Protein AF-A0A9P7DIS6-F1 (afdb_monomer_lite)

Secondary structure (DSSP, 8-state):
-PPPPTHHHHHHHHHHHHHHHHHHHTT--HHHHHHHHHHHHHHHHHH-TTS-HHHHHHHHHHHHHHH----TTS-----THHHHHHHHHHHHHHHHHHHHHHHHHHHH-TTSHHHHHHHHHHHHHHHHHHHHHHHHHHHHHHHHHHHHHHHHTT-STTTTT---

Radius of gyration: 21.31 Å; chains: 1; bounding box: 49×61×58 Å

Organism: NCBI:txid116603

Structure (mmCIF, N/CA/C/O backbone):
data_AF-A0A9P7DIS6-F1
#
_entry.id   AF-A0A9P7DIS6-F1
#
loop_
_atom_site.group_PDB
_atom_site.id
_atom_site.type_symbol
_atom_site.label_atom_id
_atom_site.label_alt_id
_atom_site.label_comp_id
_atom_site.label_asym_id
_atom_site.label_entity_id
_atom_site.label_seq_id
_atom_site.pdbx_PDB_ins_code
_atom_site.Cartn_x
_atom_site.Cartn_y
_atom_site.Cartn_z
_atom_site.occupancy
_atom_site.B_iso_or_equiv
_atom_site.auth_seq_id
_atom_site.auth_comp_id
_atom_site.auth_asym_id
_atom_site.auth_atom_id
_atom_site.pdbx_PDB_model_num
ATOM 1 N N . MET A 1 1 ? -27.395 48.811 5.289 1.00 43.19 1 MET A N 1
ATOM 2 C CA . MET A 1 1 ? -27.695 47.362 5.267 1.00 43.19 1 MET A CA 1
ATOM 3 C C . MET A 1 1 ? -26.415 46.607 5.609 1.00 43.19 1 MET A C 1
ATOM 5 O O . MET A 1 1 ? -25.547 46.484 4.755 1.00 43.19 1 MET A O 1
ATOM 9 N N . SER A 1 2 ? -26.237 46.214 6.872 1.00 47.00 2 SER A N 1
ATOM 10 C CA . SER A 1 2 ? -25.001 45.572 7.348 1.00 47.00 2 SER A CA 1
ATOM 11 C C . SER A 1 2 ? -24.981 44.091 6.965 1.00 47.00 2 SER A C 1
ATOM 13 O O . SER A 1 2 ? -25.911 43.359 7.297 1.00 47.00 2 SER A O 1
ATOM 15 N N . ARG A 1 3 ? -23.938 43.656 6.243 1.00 56.44 3 ARG A N 1
ATOM 16 C CA . ARG A 1 3 ? -23.718 42.243 5.891 1.00 56.44 3 ARG A CA 1
ATOM 17 C C . ARG A 1 3 ? -23.537 41.402 7.170 1.00 56.44 3 ARG A C 1
ATOM 19 O O . ARG A 1 3 ? -22.848 41.865 8.080 1.00 56.44 3 ARG A O 1
ATOM 26 N N . PRO A 1 4 ? -24.108 40.185 7.254 1.00 54.91 4 PRO A N 1
ATOM 27 C CA . PRO A 1 4 ? -23.905 39.319 8.409 1.00 54.91 4 PRO A CA 1
ATOM 28 C C . PRO A 1 4 ? -22.434 38.873 8.503 1.00 54.91 4 PRO A C 1
ATOM 30 O O . PRO A 1 4 ? -21.804 38.642 7.467 1.00 54.91 4 PRO A O 1
ATOM 33 N N . PRO A 1 5 ? -21.880 38.722 9.719 1.00 51.19 5 PRO A N 1
ATOM 34 C CA . PRO A 1 5 ? -20.496 38.314 9.916 1.00 51.19 5 PRO A CA 1
ATOM 35 C C . PRO A 1 5 ? -20.307 36.851 9.493 1.00 51.19 5 PRO A C 1
ATOM 37 O O . PRO A 1 5 ? -20.857 35.932 10.101 1.00 51.19 5 PRO A O 1
ATOM 40 N N . THR A 1 6 ? -19.487 36.646 8.464 1.00 56.53 6 THR A N 1
ATOM 41 C CA . THR A 1 6 ? -19.102 35.353 7.866 1.00 56.53 6 THR A CA 1
ATOM 42 C C . THR A 1 6 ? -18.478 34.359 8.856 1.00 56.53 6 THR A C 1
ATOM 44 O O . THR A 1 6 ? -18.470 33.158 8.596 1.00 56.53 6 THR A O 1
ATOM 47 N N . HIS A 1 7 ? -18.003 34.825 10.015 1.00 53.97 7 HIS A N 1
ATOM 48 C CA . HIS A 1 7 ? -17.359 33.986 11.031 1.00 53.97 7 HIS A CA 1
ATOM 49 C C . HIS A 1 7 ? -18.328 33.001 11.711 1.00 53.97 7 HIS A C 1
ATOM 51 O O . HIS A 1 7 ? -18.011 31.822 11.860 1.00 53.97 7 HIS A O 1
ATOM 57 N N . LYS A 1 8 ? -19.560 33.440 12.024 1.00 55.47 8 LYS A N 1
ATOM 58 C CA . LYS A 1 8 ? -20.586 32.583 12.658 1.00 55.47 8 LYS A CA 1
ATOM 59 C C . LYS A 1 8 ? -21.023 31.425 11.756 1.00 55.47 8 LYS A C 1
ATOM 61 O O . LYS A 1 8 ? -21.465 30.386 12.235 1.00 55.47 8 LYS A O 1
ATOM 66 N N . THR A 1 9 ? -20.897 31.596 10.442 1.00 60.53 9 THR A N 1
ATOM 67 C CA . THR A 1 9 ? -21.309 30.600 9.448 1.00 60.53 9 THR A CA 1
ATOM 68 C C . THR A 1 9 ? -20.306 29.452 9.328 1.00 60.53 9 THR A C 1
ATOM 70 O O . THR A 1 9 ? -20.708 28.329 9.037 1.00 60.53 9 THR A O 1
ATOM 73 N N . ASN A 1 10 ? -19.016 29.703 9.571 1.00 64.94 10 ASN A N 1
ATOM 74 C CA . ASN A 1 10 ? -17.979 28.670 9.513 1.00 64.94 10 ASN A CA 1
ATOM 75 C C . ASN A 1 10 ? -17.973 27.794 10.769 1.00 64.94 10 ASN A C 1
ATOM 77 O O . ASN A 1 10 ? -17.880 26.575 10.652 1.00 64.94 10 ASN A O 1
ATOM 81 N N . GLU A 1 11 ? -18.170 28.385 11.949 1.00 70.38 11 GLU A N 1
ATOM 82 C CA . GLU A 1 11 ? -18.325 27.637 13.204 1.00 70.38 11 GLU A CA 1
ATOM 83 C C . GLU A 1 11 ? -19.576 26.755 13.182 1.00 70.38 11 GLU A C 1
ATOM 85 O O . GLU A 1 11 ? -19.492 25.570 13.490 1.00 70.38 11 GLU A O 1
ATOM 90 N N . ALA A 1 12 ? -20.714 27.279 12.709 1.00 73.19 12 ALA A N 1
ATOM 91 C CA . ALA A 1 12 ? -21.943 26.498 12.566 1.00 73.19 12 ALA A CA 1
ATOM 92 C C . ALA A 1 12 ? -21.795 25.331 11.571 1.00 73.19 12 ALA A C 1
ATOM 94 O O . ALA A 1 12 ? -22.325 24.246 11.806 1.00 73.19 12 ALA A O 1
ATOM 95 N N . LYS A 1 13 ? -21.040 25.518 10.480 1.00 71.31 13 LYS A N 1
ATOM 96 C CA . LYS A 1 13 ? -20.709 24.433 9.542 1.00 71.31 13 LYS A CA 1
ATOM 97 C C . LYS A 1 13 ? -19.808 23.384 10.187 1.00 71.31 13 LYS A C 1
ATOM 99 O O . LYS A 1 13 ? -20.069 22.196 10.024 1.00 71.31 13 LYS A O 1
ATOM 104 N N . LEU A 1 14 ? -18.790 23.801 10.940 1.00 71.00 14 LEU A N 1
ATOM 105 C CA . LEU A 1 14 ? -17.914 22.881 11.668 1.00 71.00 14 LEU A CA 1
ATOM 106 C C . LEU A 1 14 ? -18.691 22.082 12.721 1.00 71.00 14 LEU A C 1
ATOM 108 O O . LEU A 1 14 ? -18.504 20.873 12.836 1.00 71.00 14 LEU A O 1
ATOM 112 N N . GLN A 1 15 ? -19.592 22.742 13.449 1.00 70.81 15 GLN A N 1
ATOM 113 C CA . GLN A 1 15 ? -20.471 22.122 14.437 1.00 70.81 15 GLN A CA 1
ATOM 114 C C . GLN A 1 15 ? -21.404 21.100 13.775 1.00 70.81 15 GLN A C 1
ATOM 116 O O . GLN A 1 15 ? -21.483 19.963 14.225 1.00 70.81 15 GLN A O 1
ATOM 121 N N . ALA A 1 16 ? -22.036 21.458 12.653 1.00 71.62 16 ALA A N 1
ATOM 122 C CA . ALA A 1 16 ? -22.924 20.566 11.911 1.00 71.62 16 ALA A CA 1
ATOM 123 C C . ALA A 1 16 ? -22.187 19.360 11.306 1.00 71.62 16 ALA A C 1
ATOM 125 O O . ALA A 1 16 ? -22.732 18.259 11.283 1.00 71.62 16 ALA A O 1
ATOM 126 N N . VAL A 1 17 ? -20.942 19.533 10.846 1.00 68.75 17 VAL A N 1
ATOM 127 C CA . VAL A 1 17 ? -20.088 18.419 10.397 1.00 68.75 17 VAL A CA 1
ATOM 128 C C . VAL A 1 17 ? -19.724 17.514 11.573 1.00 68.75 17 VAL A C 1
ATOM 130 O O . VAL A 1 17 ? -19.838 16.297 11.450 1.00 68.75 17 VAL A O 1
ATOM 133 N N . ARG A 1 18 ? -19.359 18.078 12.733 1.00 63.25 18 ARG A N 1
ATOM 134 C CA . ARG A 1 18 ? -19.079 17.306 13.955 1.00 63.25 18 ARG A CA 1
ATOM 135 C C . ARG A 1 18 ? -20.302 16.530 14.438 1.00 63.25 18 ARG A C 1
ATOM 137 O O . ARG A 1 18 ? -20.174 15.346 14.717 1.00 63.25 18 ARG A O 1
ATOM 144 N N . GLU A 1 19 ? -21.478 17.149 14.470 1.00 62.97 19 GLU A N 1
ATOM 145 C CA . GLU A 1 19 ? -22.733 16.495 14.860 1.00 62.97 19 GLU A CA 1
ATOM 146 C C . GLU A 1 19 ? -23.177 15.438 13.844 1.00 62.97 19 GLU A C 1
ATOM 148 O O . GLU A 1 19 ? -23.636 14.363 14.229 1.00 62.97 19 GLU A O 1
ATOM 153 N N . LYS A 1 20 ? -23.017 15.697 12.540 1.00 59.84 20 LYS A N 1
ATOM 154 C CA . LYS A 1 20 ? -23.292 14.707 11.489 1.00 59.84 20 LYS A CA 1
ATOM 155 C C . LYS A 1 20 ? -22.359 13.505 11.616 1.00 59.84 20 LYS A C 1
ATOM 157 O O . LYS A 1 20 ? -22.833 12.374 11.541 1.00 59.84 20 LYS A O 1
ATOM 162 N N . ASN A 1 21 ? -21.073 13.744 11.866 1.00 52.91 21 ASN A N 1
ATOM 163 C CA . ASN A 1 21 ? -20.095 12.691 12.114 1.00 52.91 21 ASN A CA 1
ATOM 164 C C . ASN A 1 21 ? -20.448 11.923 13.398 1.00 52.91 21 ASN A C 1
ATOM 166 O O . ASN A 1 21 ? -20.568 10.706 13.347 1.00 52.91 21 ASN A O 1
ATOM 170 N N . GLN A 1 22 ? -20.747 12.604 14.510 1.00 52.94 22 GLN A N 1
ATOM 171 C CA . GLN A 1 22 ? -21.188 11.978 15.767 1.00 52.94 22 GLN A CA 1
ATOM 172 C C . GLN A 1 22 ? -22.448 11.116 15.603 1.00 52.94 22 GLN A C 1
ATOM 174 O O . GLN A 1 22 ? -22.512 10.019 16.148 1.00 52.94 22 GLN A O 1
ATOM 179 N N . ARG A 1 23 ? -23.442 11.559 14.823 1.00 50.88 23 ARG A N 1
ATOM 180 C CA . ARG A 1 23 ? -24.653 10.765 14.535 1.00 50.88 23 ARG A CA 1
ATOM 181 C C . ARG A 1 23 ? -24.373 9.556 13.643 1.00 50.88 23 ARG A C 1
ATOM 183 O O . ARG A 1 23 ? -25.053 8.544 13.776 1.00 50.88 23 ARG A O 1
ATOM 190 N N . HIS A 1 24 ? -23.389 9.649 12.750 1.00 49.88 24 HIS A N 1
ATOM 191 C CA . HIS A 1 24 ? -22.915 8.506 11.969 1.00 49.88 24 HIS A CA 1
ATOM 192 C C . HIS A 1 24 ? -22.185 7.487 12.861 1.00 49.88 24 HIS A C 1
ATOM 194 O O . HIS A 1 24 ? -22.364 6.285 12.686 1.00 49.88 24 HIS A O 1
ATOM 200 N N . TYR A 1 25 ? -21.432 7.973 13.854 1.00 49.78 25 TYR A N 1
ATOM 201 C CA . TYR A 1 25 ? -20.731 7.162 14.853 1.00 49.78 25 TYR A CA 1
ATOM 202 C C . TYR A 1 25 ? -21.662 6.529 15.898 1.00 49.78 25 TYR A C 1
ATOM 204 O O . TYR A 1 25 ? -21.394 5.431 16.367 1.00 49.78 25 TYR A O 1
ATOM 212 N N . ALA A 1 26 ? -22.808 7.145 16.198 1.00 49.19 26 ALA A N 1
ATOM 213 C CA . ALA A 1 26 ? -23.807 6.595 17.120 1.00 49.19 26 ALA A CA 1
ATOM 214 C C . ALA A 1 26 ? -24.486 5.293 16.630 1.00 49.19 26 ALA A C 1
ATOM 216 O O . A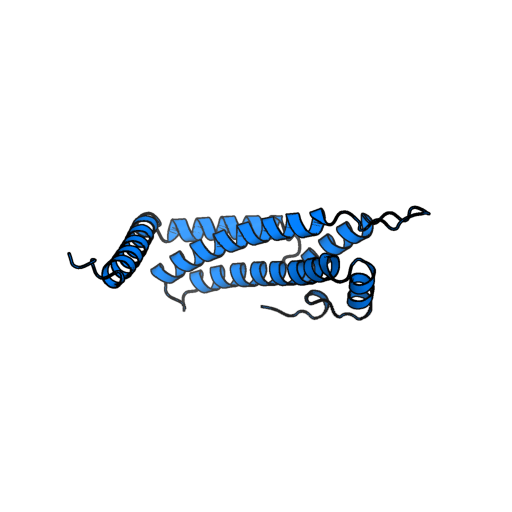LA A 1 26 ? -25.261 4.696 17.374 1.00 49.19 26 ALA A O 1
ATOM 217 N N . LYS A 1 27 ? -24.227 4.854 15.387 1.00 54.94 27 LYS A N 1
ATOM 218 C CA . LYS A 1 27 ? -24.745 3.597 14.815 1.00 54.94 27 LYS A CA 1
ATOM 219 C C . LYS A 1 27 ? -23.741 2.440 14.793 1.00 54.94 27 LYS A C 1
ATOM 221 O O . LYS A 1 27 ? -24.156 1.323 14.502 1.00 54.94 27 LYS A O 1
ATOM 226 N N . SER A 1 28 ? -22.458 2.685 15.050 1.00 65.31 28 SER A N 1
ATOM 227 C CA . SER A 1 28 ? -21.431 1.638 15.106 1.00 65.31 28 SER A CA 1
ATOM 228 C C . SER A 1 28 ? -21.207 1.231 16.555 1.00 65.31 28 SER A C 1
ATOM 230 O O . SER A 1 28 ? -20.935 2.098 17.376 1.00 65.31 28 SER A O 1
ATOM 232 N N . ASP A 1 29 ? -21.316 -0.053 16.878 1.00 84.44 29 ASP A N 1
ATOM 233 C CA . ASP A 1 29 ? -20.880 -0.601 18.160 1.00 84.44 29 ASP A CA 1
ATOM 234 C C . ASP A 1 29 ? -19.444 -1.140 18.047 1.00 84.44 29 ASP A C 1
ATOM 236 O O . ASP A 1 29 ? -18.928 -1.384 16.951 1.00 84.44 29 ASP A O 1
ATOM 240 N N . LEU A 1 30 ? -18.765 -1.308 19.184 1.00 83.94 30 LEU A N 1
ATOM 241 C CA . LEU A 1 30 ? -17.396 -1.829 19.198 1.00 83.94 30 LEU A CA 1
ATOM 242 C C . LEU A 1 30 ? -17.288 -3.215 18.518 1.00 83.94 30 LEU A C 1
ATOM 244 O O . LEU A 1 30 ? -16.396 -3.374 17.683 1.00 83.94 30 LEU A O 1
ATOM 248 N N . PRO A 1 31 ? -18.184 -4.195 18.771 1.00 88.62 31 PRO A N 1
ATOM 249 C CA . PRO A 1 31 ? -18.165 -5.472 18.056 1.00 88.62 31 PRO A CA 1
ATOM 250 C C . PRO A 1 31 ? -18.241 -5.326 16.531 1.00 88.62 31 PRO A C 1
ATOM 252 O O . PRO A 1 31 ? -17.480 -5.984 15.821 1.00 88.62 31 PRO A O 1
ATOM 255 N N . GLY A 1 32 ? -19.098 -4.439 16.015 1.00 87.25 32 GLY A N 1
ATOM 256 C CA . GLY A 1 32 ? -19.187 -4.148 14.587 1.00 87.25 32 GLY A CA 1
ATOM 257 C C . GLY A 1 32 ? -17.894 -3.562 14.020 1.00 87.25 32 GLY A C 1
ATOM 258 O O . GLY A 1 32 ? -17.457 -3.973 12.945 1.00 87.25 32 GLY A O 1
ATOM 259 N N . CYS A 1 33 ? -17.228 -2.673 14.762 1.00 88.19 33 CYS A N 1
ATOM 260 C CA . CYS A 1 33 ? -15.935 -2.110 14.358 1.00 88.19 33 CYS A CA 1
ATOM 261 C C . CYS A 1 33 ? -14.844 -3.188 14.287 1.00 88.19 33 CYS A C 1
ATOM 263 O O . CYS A 1 33 ? -14.069 -3.230 13.333 1.00 88.19 33 CYS A O 1
ATOM 265 N N . LEU A 1 34 ? -14.799 -4.096 15.265 1.00 88.88 34 LEU A N 1
ATOM 266 C CA . LEU A 1 34 ? -13.828 -5.194 15.285 1.00 88.88 34 LEU A CA 1
ATOM 267 C C . LEU A 1 34 ? -14.076 -6.207 14.163 1.00 88.88 34 LEU A C 1
ATOM 269 O O . LEU A 1 34 ? -13.124 -6.691 13.550 1.00 88.88 34 LEU A O 1
ATOM 273 N N . LEU A 1 35 ? -15.343 -6.498 13.853 1.00 90.62 35 LEU A N 1
ATOM 274 C CA . LEU A 1 35 ? -15.709 -7.325 12.702 1.00 90.62 35 LEU A CA 1
ATOM 275 C C . LEU A 1 35 ? -15.303 -6.666 11.379 1.00 90.62 35 LEU A C 1
ATOM 277 O O . LEU A 1 35 ? -14.753 -7.347 10.513 1.00 90.62 35 LEU A O 1
ATOM 281 N N . ALA A 1 36 ? -15.511 -5.355 11.237 1.00 89.44 36 ALA A N 1
ATOM 282 C CA . ALA A 1 36 ? -15.069 -4.605 10.064 1.00 89.44 36 ALA A CA 1
ATOM 283 C C . ALA A 1 36 ? -13.539 -4.629 9.924 1.00 89.44 36 ALA A C 1
ATOM 285 O O . ALA A 1 36 ? -13.031 -4.946 8.851 1.00 89.44 36 ALA A O 1
ATOM 286 N N . LEU A 1 37 ? -12.802 -4.388 11.015 1.00 91.69 37 LEU A N 1
ATOM 287 C CA . LEU A 1 37 ? -11.339 -4.452 11.019 1.00 91.69 37 LEU A CA 1
ATOM 288 C C . LEU A 1 37 ? -10.828 -5.839 10.617 1.00 91.69 37 LEU A C 1
ATOM 290 O O . LEU A 1 37 ? -9.856 -5.950 9.871 1.00 91.69 37 LEU A O 1
ATOM 294 N N . LYS A 1 38 ? -11.480 -6.904 11.093 1.00 91.50 38 LYS A N 1
ATOM 295 C CA . LYS A 1 38 ? -11.150 -8.268 10.679 1.00 91.50 38 LYS A CA 1
ATOM 296 C C . LYS A 1 38 ? -11.359 -8.454 9.175 1.00 91.50 38 LYS A C 1
ATOM 298 O O . LYS A 1 38 ? -10.454 -8.951 8.519 1.00 91.50 38 LYS A O 1
ATOM 303 N N . GLY A 1 39 ? -12.501 -8.022 8.637 1.00 90.62 39 GLY A N 1
ATOM 304 C CA . GLY A 1 39 ? -12.776 -8.103 7.199 1.00 90.62 39 GLY A CA 1
ATOM 305 C C . GLY A 1 39 ? -11.733 -7.362 6.360 1.00 90.62 39 GLY A C 1
ATOM 306 O O . GLY A 1 39 ? -11.216 -7.917 5.399 1.00 90.62 39 GLY A O 1
ATOM 307 N N . ILE A 1 40 ? -11.349 -6.157 6.784 1.00 92.00 40 ILE A N 1
ATOM 308 C CA . ILE A 1 40 ? -10.282 -5.362 6.158 1.00 92.00 40 ILE A CA 1
ATOM 309 C C . ILE A 1 40 ? -8.940 -6.094 6.207 1.00 92.00 40 ILE A C 1
ATOM 311 O O . ILE A 1 40 ? -8.216 -6.145 5.217 1.00 92.00 40 ILE A O 1
ATOM 315 N N . LYS A 1 41 ? -8.583 -6.667 7.360 1.00 90.94 41 LYS A N 1
ATOM 316 C CA . LYS A 1 41 ? -7.351 -7.445 7.500 1.00 90.94 41 LYS A CA 1
ATOM 317 C C . LYS A 1 41 ? -7.365 -8.660 6.575 1.00 90.94 41 LYS A C 1
ATOM 319 O O . LYS A 1 41 ? -6.347 -8.947 5.958 1.00 90.94 41 LYS A O 1
ATOM 324 N N . ASP A 1 42 ? -8.483 -9.369 6.485 1.00 92.12 42 ASP A N 1
ATOM 325 C CA . ASP A 1 42 ? -8.621 -10.534 5.612 1.00 92.12 42 ASP A CA 1
ATOM 326 C C . ASP A 1 42 ? -8.507 -10.120 4.130 1.00 92.12 42 ASP A C 1
ATOM 328 O O . ASP A 1 42 ? -7.812 -10.782 3.362 1.00 92.12 42 ASP A O 1
ATOM 332 N N . GLU A 1 43 ? -9.083 -8.976 3.744 1.00 90.81 43 GLU A N 1
ATOM 333 C CA . GLU A 1 43 ? -8.920 -8.379 2.411 1.00 90.81 43 GLU A CA 1
ATOM 334 C C . GLU A 1 43 ? -7.456 -7.998 2.128 1.00 90.81 43 GLU A C 1
ATOM 336 O O . GLU A 1 43 ? -6.896 -8.400 1.108 1.00 90.81 43 GLU A O 1
ATOM 341 N N . MET A 1 44 ? -6.788 -7.316 3.063 1.00 90.69 44 MET A N 1
ATOM 342 C CA . MET A 1 44 ? -5.358 -6.993 2.982 1.00 90.69 44 MET A CA 1
ATOM 343 C C . MET A 1 44 ? -4.506 -8.257 2.807 1.00 90.69 44 MET A C 1
ATOM 345 O O . MET A 1 44 ? -3.599 -8.280 1.977 1.00 90.69 44 MET A O 1
ATOM 349 N N . LEU A 1 45 ? -4.790 -9.315 3.568 1.00 89.50 45 LEU A N 1
ATOM 350 C CA . LEU A 1 45 ? -4.077 -10.589 3.469 1.00 89.50 45 LEU A CA 1
ATOM 351 C C . LEU A 1 45 ? -4.341 -11.299 2.140 1.00 89.50 45 LEU A C 1
ATOM 353 O O . LEU A 1 45 ? -3.426 -11.906 1.602 1.00 89.50 45 LEU A O 1
ATOM 357 N N . SER A 1 46 ? -5.553 -11.195 1.592 1.00 88.44 46 SER A N 1
ATOM 358 C CA . SER A 1 46 ? -5.871 -11.749 0.270 1.00 88.44 46 SER A CA 1
ATOM 359 C C . SER A 1 46 ? -5.158 -11.027 -0.877 1.00 88.44 46 SER A C 1
ATOM 361 O O . SER A 1 46 ? -4.951 -11.603 -1.939 1.00 88.44 46 SER A O 1
ATOM 363 N N . LEU A 1 47 ? -4.784 -9.761 -0.669 1.00 84.38 47 LEU A N 1
ATOM 364 C CA . LEU A 1 47 ? -3.988 -8.987 -1.620 1.00 84.38 47 LEU A CA 1
ATOM 365 C C . LEU A 1 47 ? -2.489 -9.229 -1.449 1.00 84.38 47 LEU A C 1
ATOM 367 O O . LEU A 1 47 ? -1.746 -9.189 -2.426 1.00 84.38 47 LEU A O 1
ATOM 371 N N . THR A 1 48 ? -2.049 -9.430 -0.209 1.00 79.94 48 THR A N 1
ATOM 372 C CA . THR A 1 48 ? -0.640 -9.527 0.174 1.00 79.94 48 THR A CA 1
ATOM 373 C C . THR A 1 48 ? -0.340 -10.926 0.700 1.00 79.94 48 THR A C 1
ATOM 375 O O . THR A 1 48 ? -0.231 -11.141 1.907 1.00 79.94 48 THR A O 1
ATOM 378 N N . ASP A 1 49 ? -0.203 -11.879 -0.227 1.00 73.75 49 ASP A N 1
ATOM 379 C CA . ASP A 1 49 ? 0.005 -13.307 0.067 1.00 73.75 49 ASP A CA 1
ATOM 380 C C . ASP A 1 49 ? 1.071 -13.556 1.161 1.00 73.75 49 ASP A C 1
ATOM 382 O O . ASP A 1 49 ? 0.873 -14.378 2.057 1.00 73.75 49 ASP A O 1
ATOM 386 N N . ASP A 1 50 ? 2.161 -12.778 1.162 1.00 73.06 50 ASP A N 1
ATOM 387 C CA . ASP A 1 50 ? 3.322 -12.975 2.042 1.00 73.06 50 ASP A CA 1
ATOM 388 C C . ASP A 1 50 ? 3.370 -12.079 3.293 1.00 73.06 50 ASP A C 1
ATOM 390 O O . ASP A 1 50 ? 4.336 -12.137 4.054 1.00 73.06 50 ASP A O 1
ATOM 394 N N . ARG A 1 51 ? 2.357 -11.235 3.543 1.00 79.56 51 ARG A N 1
ATOM 395 C CA . ARG A 1 51 ? 2.329 -10.280 4.683 1.00 79.56 51 ARG A CA 1
ATOM 396 C C . ARG A 1 51 ? 3.549 -9.354 4.783 1.00 79.56 51 ARG A C 1
ATOM 398 O O . ARG A 1 51 ? 3.819 -8.791 5.846 1.00 79.56 51 ARG A O 1
ATOM 405 N N . GLU A 1 52 ? 4.27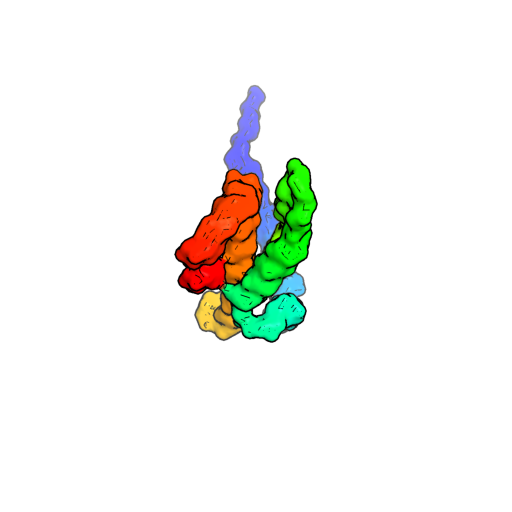1 -9.172 3.687 1.00 87.31 52 GLU A N 1
ATOM 406 C CA . GLU A 1 52 ? 5.442 -8.310 3.597 1.00 87.31 52 GLU A CA 1
ATOM 407 C C . GLU A 1 52 ? 5.175 -7.211 2.561 1.00 87.31 52 GLU A C 1
ATOM 409 O O . GLU A 1 52 ? 5.027 -7.525 1.376 1.00 87.31 52 GLU A O 1
ATOM 414 N N . PRO A 1 53 ? 5.137 -5.922 2.967 1.00 89.31 53 PRO A N 1
ATOM 415 C CA . PRO A 1 53 ? 4.901 -4.810 2.044 1.00 89.31 53 PRO A CA 1
ATOM 416 C C . PRO A 1 53 ? 5.888 -4.791 0.875 1.00 89.31 53 PRO A C 1
ATOM 418 O O . PRO A 1 53 ? 5.507 -4.518 -0.258 1.00 89.31 53 PRO A O 1
ATOM 421 N N . GLN A 1 54 ? 7.153 -5.119 1.156 1.00 91.50 54 GLN A N 1
ATOM 422 C CA . GLN A 1 54 ? 8.236 -5.117 0.175 1.00 91.50 54 GLN A CA 1
ATOM 423 C C . GLN A 1 54 ? 7.999 -6.147 -0.927 1.00 91.50 54 GLN A C 1
ATOM 425 O O . GLN A 1 54 ? 7.975 -5.773 -2.091 1.00 91.50 54 GLN A O 1
ATOM 430 N N . LYS A 1 55 ? 7.759 -7.414 -0.561 1.00 90.31 55 LYS A N 1
ATOM 431 C CA . LYS A 1 55 ? 7.500 -8.491 -1.528 1.00 90.31 55 LYS A CA 1
ATOM 432 C C . LYS A 1 55 ? 6.272 -8.212 -2.377 1.00 90.31 55 LYS A C 1
ATOM 434 O O . LYS A 1 55 ? 6.298 -8.429 -3.583 1.00 90.31 55 LYS A O 1
ATOM 439 N N . PHE A 1 56 ? 5.206 -7.705 -1.756 1.00 92.81 56 PHE A N 1
ATOM 440 C CA . PHE A 1 56 ? 4.003 -7.339 -2.491 1.00 92.81 56 PHE A CA 1
ATOM 441 C C . PHE A 1 56 ? 4.297 -6.273 -3.554 1.00 92.81 56 PHE A C 1
ATOM 443 O O . PHE A 1 56 ? 3.899 -6.431 -4.706 1.00 92.81 56 PHE A O 1
ATOM 450 N N . VAL A 1 57 ? 5.017 -5.207 -3.195 1.00 93.69 57 VAL A N 1
ATOM 451 C CA . VAL A 1 57 ? 5.359 -4.151 -4.156 1.00 93.69 57 VAL A CA 1
ATOM 452 C C . VAL A 1 57 ? 6.364 -4.632 -5.196 1.00 93.69 57 VAL A C 1
ATOM 454 O O . VAL A 1 57 ? 6.206 -4.309 -6.369 1.00 93.69 57 VAL A O 1
ATOM 457 N N . GLU A 1 58 ? 7.340 -5.448 -4.809 1.00 92.75 58 GLU A N 1
ATOM 458 C CA . GLU A 1 58 ? 8.305 -6.057 -5.725 1.00 92.75 58 GLU A CA 1
ATOM 459 C C . GLU A 1 58 ? 7.615 -6.928 -6.785 1.00 92.75 58 GLU A C 1
ATOM 461 O O . GLU A 1 58 ? 7.935 -6.817 -7.968 1.00 92.75 58 GLU A O 1
ATOM 466 N N . ASP A 1 59 ? 6.613 -7.728 -6.406 1.00 93.44 59 ASP A N 1
ATOM 467 C CA . ASP A 1 59 ? 5.807 -8.500 -7.358 1.00 93.44 59 ASP A CA 1
ATOM 468 C C . ASP A 1 59 ? 5.082 -7.583 -8.354 1.00 93.44 59 ASP A C 1
ATOM 470 O O . ASP A 1 59 ? 5.141 -7.798 -9.566 1.00 93.44 59 ASP A O 1
ATOM 474 N N . LYS A 1 60 ? 4.438 -6.514 -7.873 1.00 94.19 60 LYS A N 1
ATOM 475 C CA . LYS A 1 60 ? 3.720 -5.568 -8.745 1.00 94.19 60 LYS A CA 1
ATOM 476 C C . LYS A 1 60 ? 4.669 -4.797 -9.654 1.00 94.19 60 LYS A C 1
ATOM 478 O O . LYS A 1 60 ? 4.372 -4.622 -10.836 1.00 94.19 60 LYS A O 1
ATOM 483 N N . PHE A 1 61 ? 5.831 -4.414 -9.139 1.00 92.81 61 PHE A N 1
ATOM 484 C CA . PHE A 1 61 ? 6.899 -3.813 -9.923 1.00 92.81 61 PHE A CA 1
ATOM 485 C C . PHE A 1 61 ? 7.395 -4.768 -11.013 1.00 92.81 61 PHE A C 1
ATOM 487 O O . PHE A 1 61 ? 7.506 -4.380 -12.173 1.00 92.81 61 PHE A O 1
ATOM 494 N N . LEU A 1 62 ? 7.605 -6.045 -10.688 1.00 91.81 62 LEU A N 1
ATOM 495 C CA . LEU A 1 62 ? 8.010 -7.059 -11.658 1.00 91.81 62 LEU A CA 1
ATOM 496 C C . LEU A 1 62 ? 6.942 -7.291 -12.738 1.00 91.81 62 LEU A C 1
ATOM 498 O O . LEU A 1 62 ? 7.286 -7.495 -13.903 1.00 91.81 62 LEU A O 1
ATOM 502 N N . GLN A 1 63 ? 5.655 -7.259 -12.380 1.00 92.94 63 GLN A N 1
ATOM 503 C CA . GLN A 1 63 ? 4.552 -7.328 -13.346 1.00 92.94 63 GLN A CA 1
ATOM 504 C C . GLN A 1 63 ? 4.579 -6.140 -14.312 1.00 92.94 63 GLN A C 1
ATOM 506 O O . GLN A 1 63 ? 4.475 -6.341 -15.523 1.00 92.94 63 GLN A O 1
ATOM 511 N N . TYR A 1 64 ? 4.800 -4.930 -13.795 1.00 92.81 64 TYR A N 1
ATOM 512 C CA . TYR A 1 64 ? 5.012 -3.743 -14.617 1.00 92.81 64 TYR A CA 1
ATOM 513 C C . TYR A 1 64 ? 6.231 -3.900 -15.539 1.00 92.81 64 TYR A C 1
ATOM 515 O O . TYR A 1 64 ? 6.097 -3.755 -16.751 1.00 92.81 64 TYR A O 1
ATOM 523 N N . VAL A 1 65 ? 7.395 -4.300 -15.023 1.00 89.69 65 VAL A N 1
ATOM 524 C CA . VAL A 1 65 ? 8.611 -4.485 -15.838 1.00 89.69 65 VAL A CA 1
ATOM 525 C C . VAL A 1 65 ? 8.392 -5.507 -16.960 1.00 89.69 65 VAL A C 1
ATOM 527 O O . VAL A 1 65 ? 8.799 -5.275 -18.095 1.00 89.69 65 VAL A O 1
ATOM 530 N N . LYS A 1 66 ? 7.695 -6.616 -16.683 1.00 90.44 66 LYS A N 1
ATOM 531 C CA . LYS A 1 66 ? 7.351 -7.637 -17.692 1.00 90.44 66 LYS A CA 1
ATOM 532 C C . LYS A 1 66 ? 6.404 -7.130 -18.780 1.00 90.44 66 LYS A C 1
ATOM 534 O O . LYS A 1 66 ? 6.345 -7.733 -19.850 1.00 90.44 66 LYS A O 1
ATOM 539 N N . SER A 1 67 ? 5.648 -6.067 -18.514 1.00 90.94 67 SER A N 1
ATOM 540 C CA . SER A 1 67 ? 4.736 -5.469 -19.493 1.00 90.94 67 SER A CA 1
ATOM 541 C C . SER A 1 67 ? 5.454 -4.597 -20.531 1.00 90.94 67 SER A C 1
ATOM 543 O O . SER A 1 67 ? 4.899 -4.364 -21.603 1.00 90.94 67 SER A O 1
ATOM 545 N N . ILE A 1 68 ? 6.689 -4.160 -20.249 1.00 87.56 68 ILE A N 1
ATOM 546 C CA . ILE A 1 68 ? 7.493 -3.328 -21.151 1.00 87.56 68 ILE A CA 1
ATOM 547 C C . ILE A 1 68 ? 7.894 -4.150 -22.380 1.00 87.56 68 ILE A C 1
ATOM 549 O O . ILE A 1 68 ? 8.617 -5.145 -22.285 1.00 87.56 68 ILE A O 1
ATOM 553 N N . LYS A 1 69 ? 7.445 -3.719 -23.563 1.00 81.94 69 LYS A N 1
ATOM 554 C CA . LYS A 1 69 ? 7.789 -4.355 -24.840 1.00 81.94 69 LYS A CA 1
ATOM 555 C C . LYS A 1 69 ? 8.926 -3.609 -25.528 1.00 81.94 69 LYS A C 1
ATOM 557 O O . LYS A 1 69 ? 8.817 -2.428 -25.846 1.00 81.94 69 LYS A O 1
ATOM 562 N N . TYR A 1 70 ? 9.995 -4.332 -25.847 1.00 65.69 70 TYR A N 1
ATOM 563 C CA . TYR A 1 70 ? 11.058 -3.828 -26.714 1.00 65.69 70 TYR A CA 1
ATOM 564 C C . TYR A 1 70 ? 10.654 -4.018 -28.178 1.00 65.69 70 TYR A C 1
ATOM 566 O O . TYR A 1 70 ? 10.913 -5.059 -28.779 1.00 65.69 70 TYR A O 1
ATOM 574 N N . THR A 1 71 ? 9.978 -3.024 -28.752 1.00 60.06 71 THR A N 1
ATOM 575 C CA . THR A 1 71 ? 9.765 -2.939 -30.205 1.00 60.06 71 THR A CA 1
ATOM 576 C C . THR A 1 71 ? 10.722 -1.927 -30.825 1.00 60.06 71 THR A C 1
ATOM 578 O O . THR A 1 71 ? 10.931 -0.853 -30.269 1.00 60.06 71 THR A O 1
ATOM 581 N N . ASN A 1 72 ? 11.284 -2.278 -31.985 1.00 55.16 72 ASN A N 1
ATOM 582 C CA . ASN A 1 72 ? 12.493 -1.680 -32.568 1.00 55.16 72 ASN A CA 1
ATOM 583 C C . ASN A 1 72 ? 12.485 -0.166 -32.854 1.00 55.16 72 ASN A C 1
ATOM 585 O O . ASN A 1 72 ? 13.561 0.346 -33.126 1.00 55.16 72 ASN A O 1
ATOM 589 N N . ASP A 1 73 ? 11.363 0.558 -32.772 1.00 55.91 73 ASP A N 1
ATOM 590 C CA . ASP A 1 73 ? 11.342 1.973 -33.187 1.00 55.91 73 ASP A CA 1
ATOM 591 C C . ASP A 1 73 ? 10.846 2.990 -32.149 1.00 55.91 73 ASP A C 1
ATOM 593 O O . ASP A 1 73 ? 11.130 4.176 -32.306 1.00 55.91 73 ASP A O 1
ATOM 597 N N . ARG A 1 74 ? 10.172 2.585 -31.064 1.00 57.16 74 ARG A N 1
ATOM 598 C CA . ARG A 1 74 ? 9.878 3.447 -29.898 1.00 57.16 74 ARG A CA 1
ATOM 599 C C . ARG A 1 74 ? 9.732 2.555 -28.670 1.00 57.16 74 ARG A C 1
ATOM 601 O O . ARG A 1 74 ? 8.962 1.598 -28.714 1.00 57.16 74 ARG A O 1
ATOM 608 N N . GLY A 1 75 ? 10.483 2.848 -27.609 1.00 61.34 75 GLY A N 1
ATOM 609 C CA . GLY A 1 75 ? 10.330 2.153 -26.333 1.00 61.34 75 GLY A CA 1
ATOM 610 C C . GLY A 1 75 ? 8.908 2.331 -25.802 1.00 61.34 75 GLY A C 1
ATOM 611 O O . GLY A 1 75 ? 8.387 3.446 -25.806 1.00 61.34 75 GLY A O 1
ATOM 612 N N . ASP A 1 76 ? 8.281 1.229 -25.404 1.00 73.12 76 ASP A N 1
ATOM 613 C CA . ASP A 1 76 ? 7.018 1.235 -24.670 1.00 73.12 76 ASP A CA 1
ATOM 614 C C . ASP A 1 76 ? 7.300 1.612 -23.206 1.00 73.12 76 ASP A C 1
ATOM 616 O O . ASP A 1 76 ? 8.282 1.149 -22.626 1.00 73.12 76 ASP A O 1
ATOM 620 N N . ASN A 1 77 ? 6.446 2.437 -22.600 1.00 78.56 77 ASN A N 1
ATOM 621 C CA . ASN A 1 77 ? 6.539 2.764 -21.172 1.00 78.56 77 ASN A CA 1
ATOM 622 C C . ASN A 1 77 ? 5.966 1.647 -20.288 1.00 78.56 77 ASN A C 1
ATOM 624 O O . ASN A 1 77 ? 5.959 1.774 -19.069 1.00 78.56 77 ASN A O 1
ATOM 628 N N . GLY A 1 78 ? 5.483 0.561 -20.896 1.00 84.62 78 GLY A N 1
ATOM 629 C CA . GLY A 1 78 ? 4.812 -0.516 -20.191 1.00 84.62 78 GLY A CA 1
ATOM 630 C C . GLY A 1 78 ? 3.423 -0.106 -19.710 1.00 84.62 78 GLY A C 1
ATOM 631 O O . GLY A 1 78 ? 2.945 1.014 -19.907 1.00 84.62 78 GLY A O 1
ATOM 632 N N . ASP A 1 79 ? 2.751 -1.049 -19.063 1.00 89.44 79 ASP A N 1
ATOM 633 C CA . ASP A 1 79 ? 1.421 -0.857 -18.510 1.00 89.44 79 ASP A CA 1
ATOM 634 C C . ASP A 1 79 ? 1.496 -0.239 -17.107 1.00 89.44 79 ASP A C 1
ATOM 636 O O . ASP A 1 79 ? 1.440 -0.924 -16.082 1.00 89.44 79 ASP A O 1
ATOM 640 N N . VAL A 1 80 ? 1.602 1.091 -17.066 1.00 90.00 80 VAL A N 1
ATOM 641 C CA . VAL A 1 80 ? 1.605 1.887 -15.823 1.00 90.00 80 VAL A CA 1
ATOM 642 C C . VAL A 1 80 ? 0.339 1.647 -14.988 1.00 90.00 80 VAL A C 1
ATOM 644 O O . VAL A 1 80 ? 0.365 1.771 -13.762 1.00 90.00 80 VAL A O 1
ATOM 647 N N . THR A 1 81 ? -0.762 1.210 -15.615 1.00 92.19 81 THR A N 1
ATOM 648 C CA . THR A 1 81 ? -2.018 0.960 -14.900 1.00 92.19 81 THR A CA 1
ATOM 649 C C . THR A 1 81 ? -1.900 -0.174 -13.883 1.00 92.19 81 THR A C 1
ATOM 651 O O . THR A 1 81 ? -2.684 -0.208 -12.937 1.00 92.19 81 THR A O 1
ATOM 654 N N . ILE A 1 82 ? -0.902 -1.060 -14.002 1.00 92.50 82 ILE A N 1
ATOM 655 C CA . ILE A 1 82 ? -0.600 -2.089 -12.995 1.00 92.50 82 ILE A CA 1
ATOM 656 C C . ILE A 1 82 ? -0.292 -1.439 -11.641 1.00 92.50 82 ILE A C 1
ATOM 658 O O . ILE A 1 82 ? -0.859 -1.844 -10.622 1.00 92.50 82 ILE A O 1
ATOM 662 N N . ILE A 1 83 ? 0.563 -0.413 -11.625 1.00 93.62 83 ILE A N 1
ATOM 663 C CA . ILE A 1 83 ? 0.956 0.291 -10.399 1.00 93.62 83 ILE A CA 1
ATOM 664 C C . ILE A 1 83 ? -0.194 1.173 -9.920 1.00 93.62 83 ILE A C 1
ATOM 666 O O . ILE A 1 83 ? -0.652 1.011 -8.788 1.00 93.62 83 ILE A O 1
ATOM 670 N N . SER A 1 84 ? -0.742 2.024 -10.792 1.00 92.44 84 SER A N 1
ATOM 671 C CA . SER A 1 84 ? -1.759 2.996 -10.383 1.00 92.44 84 SER A CA 1
ATOM 672 C C . SER A 1 84 ? -3.068 2.328 -9.926 1.00 92.44 84 SER A C 1
ATOM 674 O O . SER A 1 84 ? -3.636 2.729 -8.911 1.00 92.44 84 SER A O 1
ATOM 676 N N . ASN A 1 85 ? -3.532 1.253 -10.584 1.00 93.88 85 ASN A N 1
ATOM 677 C CA . ASN A 1 85 ? -4.723 0.517 -10.128 1.00 93.88 85 ASN A CA 1
ATOM 678 C C . ASN A 1 85 ? -4.47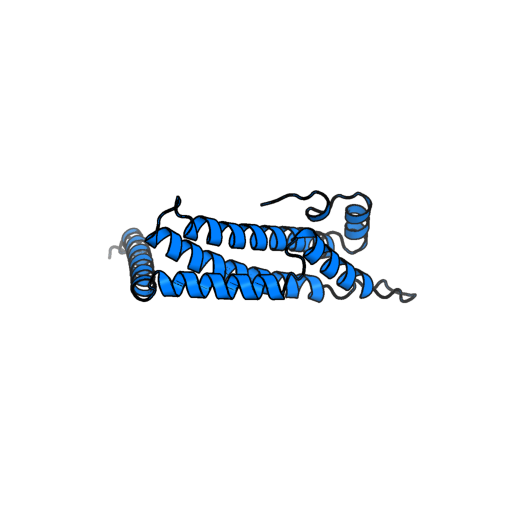8 -0.211 -8.803 1.00 93.88 85 ASN A C 1
ATOM 680 O O . ASN A 1 85 ? -5.392 -0.324 -7.986 1.00 93.88 85 ASN A O 1
ATOM 684 N N . THR A 1 86 ? -3.266 -0.728 -8.587 1.00 94.44 86 THR A N 1
ATOM 685 C CA . THR A 1 86 ? -2.914 -1.367 -7.314 1.00 94.44 86 THR A CA 1
ATOM 686 C C . THR A 1 86 ? -2.896 -0.335 -6.194 1.00 94.44 86 THR A C 1
ATOM 688 O O . THR A 1 86 ? -3.510 -0.563 -5.154 1.00 94.44 86 THR A O 1
ATOM 691 N N . MET A 1 87 ? -2.270 0.818 -6.426 1.00 94.31 87 MET A N 1
ATOM 692 C CA . MET A 1 87 ? -2.228 1.926 -5.476 1.00 94.31 87 MET A CA 1
ATOM 693 C C . MET A 1 87 ? -3.636 2.383 -5.085 1.00 94.31 87 MET A C 1
ATOM 695 O O . MET A 1 87 ? -3.933 2.457 -3.897 1.00 94.31 87 MET A O 1
ATOM 699 N N . LEU A 1 88 ? -4.534 2.585 -6.058 1.00 94.50 88 LEU A N 1
ATOM 700 C CA . LEU A 1 88 ? -5.930 2.951 -5.790 1.00 94.50 88 LEU A CA 1
ATOM 701 C C . LEU A 1 88 ? -6.646 1.922 -4.905 1.00 94.50 88 LEU A C 1
ATOM 703 O O . LEU A 1 88 ? -7.285 2.296 -3.925 1.00 94.50 88 LEU A O 1
ATOM 707 N N . LYS A 1 89 ? -6.494 0.623 -5.196 1.00 94.25 89 LYS A N 1
ATOM 708 C CA . LYS A 1 89 ? -7.098 -0.443 -4.378 1.00 94.25 89 LYS A CA 1
ATOM 709 C C . LYS A 1 89 ? -6.576 -0.438 -2.942 1.00 94.25 89 LYS A C 1
ATOM 711 O O . LYS A 1 89 ? -7.365 -0.528 -2.006 1.00 94.25 89 LYS A O 1
ATOM 716 N N . VAL A 1 90 ? -5.260 -0.330 -2.753 1.00 94.50 90 VAL A N 1
ATOM 717 C CA . VAL A 1 90 ? -4.661 -0.296 -1.408 1.00 94.50 90 VAL A CA 1
ATOM 718 C C . VAL A 1 90 ? -5.091 0.972 -0.663 1.00 94.50 90 VAL A C 1
ATOM 720 O O . VAL A 1 90 ? -5.423 0.899 0.520 1.00 94.50 90 VAL A O 1
ATOM 723 N N . GLN A 1 91 ? -5.166 2.113 -1.354 1.00 95.19 91 GLN A N 1
ATOM 724 C CA . GLN A 1 91 ? -5.629 3.378 -0.788 1.00 95.19 91 GLN A CA 1
ATOM 725 C C . GLN A 1 91 ? -7.091 3.304 -0.329 1.00 95.19 91 GLN A C 1
ATOM 727 O O . GLN A 1 91 ? -7.427 3.829 0.732 1.00 95.19 91 GLN A O 1
ATOM 732 N N . ASP A 1 92 ? -7.964 2.638 -1.085 1.00 94.25 92 ASP A N 1
ATOM 733 C CA . ASP A 1 92 ? -9.365 2.447 -0.702 1.00 94.25 92 ASP A CA 1
ATOM 734 C C . ASP A 1 92 ? -9.493 1.625 0.588 1.00 94.25 92 ASP A C 1
ATOM 736 O O . ASP A 1 92 ? -10.230 2.008 1.505 1.00 94.25 92 ASP A O 1
ATOM 740 N N . ILE A 1 93 ? -8.710 0.550 0.713 1.00 93.94 93 ILE A N 1
ATOM 741 C CA . ILE A 1 93 ? -8.661 -0.276 1.927 1.00 93.94 93 ILE A CA 1
ATOM 742 C C . ILE A 1 93 ? -8.081 0.523 3.096 1.00 93.94 93 ILE A C 1
ATOM 744 O O . ILE A 1 93 ? -8.618 0.474 4.205 1.00 93.94 93 ILE A O 1
ATOM 748 N N . LEU A 1 94 ? -7.029 1.312 2.866 1.00 94.50 94 LEU A N 1
ATOM 749 C CA . LEU A 1 94 ? -6.442 2.187 3.882 1.00 94.50 94 LEU A CA 1
ATOM 750 C C . LEU A 1 94 ? -7.457 3.221 4.382 1.00 94.50 94 LEU A C 1
ATOM 752 O O . LEU A 1 94 ? -7.651 3.369 5.587 1.00 94.50 94 LEU A O 1
ATOM 756 N N . ASN A 1 95 ? -8.171 3.884 3.473 1.00 93.75 95 ASN A N 1
ATOM 757 C CA . ASN A 1 95 ? -9.205 4.859 3.814 1.00 93.75 95 ASN A CA 1
ATOM 758 C C . ASN A 1 95 ? -10.332 4.226 4.644 1.00 93.75 95 ASN A C 1
ATOM 760 O O . ASN A 1 95 ? -10.855 4.853 5.570 1.00 93.75 95 ASN A O 1
ATOM 764 N N . HIS A 1 96 ? -10.713 2.984 4.333 1.00 92.38 96 HIS A N 1
ATOM 765 C CA . HIS A 1 96 ? -11.674 2.236 5.138 1.00 92.38 96 HIS A CA 1
ATOM 766 C C . HIS A 1 96 ? -11.097 1.885 6.520 1.00 92.38 96 HIS A C 1
ATOM 768 O O . HIS A 1 96 ? -11.771 2.085 7.532 1.00 92.38 96 HIS A O 1
ATOM 774 N N . THR A 1 97 ? -9.834 1.455 6.570 1.00 92.75 97 THR A N 1
ATOM 775 C CA . THR A 1 97 ? -9.109 1.130 7.808 1.00 92.75 97 THR A CA 1
ATOM 776 C C . THR A 1 97 ? -9.047 2.322 8.748 1.00 92.75 97 THR A C 1
ATOM 778 O O . THR A 1 97 ? -9.399 2.176 9.913 1.00 92.75 97 THR A O 1
ATOM 781 N N . ILE A 1 98 ? -8.669 3.504 8.253 1.00 92.44 98 ILE A N 1
ATOM 782 C CA . ILE A 1 98 ? -8.562 4.733 9.055 1.00 92.44 98 ILE A CA 1
ATOM 783 C C . ILE A 1 98 ? -9.909 5.071 9.702 1.00 92.44 98 ILE A C 1
ATOM 785 O O . ILE A 1 98 ? -9.969 5.366 10.892 1.00 92.44 98 ILE A O 1
ATOM 789 N N . ARG A 1 99 ? -11.018 4.942 8.963 1.00 91.38 99 ARG A N 1
ATOM 790 C CA . ARG A 1 99 ? -12.361 5.192 9.517 1.00 91.38 99 ARG A CA 1
ATOM 791 C C . ARG A 1 99 ? -12.709 4.232 10.653 1.00 91.38 99 ARG A C 1
ATOM 793 O O . ARG A 1 99 ? -13.263 4.661 11.660 1.00 91.38 99 ARG A O 1
ATOM 800 N N . VAL A 1 100 ? -12.402 2.944 10.497 1.00 90.44 100 VAL A N 1
ATOM 801 C CA . VAL A 1 100 ? -12.641 1.932 11.541 1.00 90.44 100 V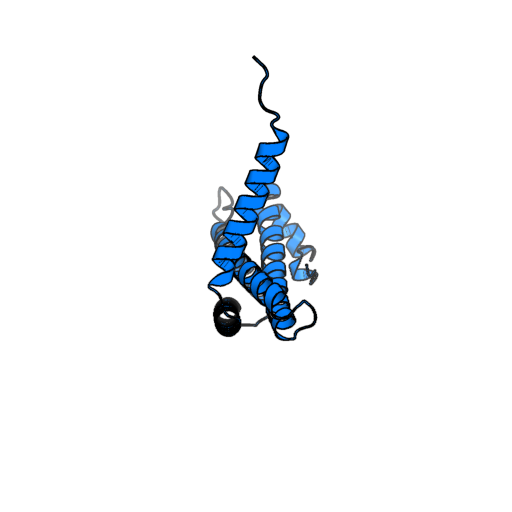AL A CA 1
ATOM 802 C C . VAL A 1 100 ? -11.688 2.131 12.725 1.00 90.44 100 VAL A C 1
ATOM 804 O O . VAL A 1 100 ? -12.096 2.014 13.878 1.00 90.44 100 VAL A O 1
ATOM 807 N N . GLN A 1 101 ? -10.435 2.494 12.462 1.00 92.94 101 GLN A N 1
ATOM 808 C CA . GLN A 1 101 ? -9.441 2.830 13.476 1.00 92.94 101 GLN A CA 1
ATOM 809 C C . GLN A 1 101 ? -9.897 4.020 14.331 1.00 92.94 101 GLN A C 1
ATOM 811 O O . GLN A 1 101 ? -9.830 3.934 15.556 1.00 92.94 101 GLN A O 1
ATOM 816 N N . ASP A 1 102 ? -10.420 5.083 13.715 1.00 91.50 102 ASP A N 1
ATOM 817 C CA . ASP A 1 102 ? -10.982 6.243 14.417 1.00 91.50 102 ASP A CA 1
ATOM 818 C C . ASP A 1 102 ? -12.165 5.844 15.311 1.00 91.50 102 ASP A C 1
ATOM 820 O O . ASP A 1 102 ? -12.313 6.344 16.428 1.00 91.50 102 ASP A O 1
ATOM 824 N N . GLN A 1 103 ? -13.008 4.912 14.857 1.00 89.31 103 GLN A N 1
ATOM 825 C CA . GLN A 1 103 ? -14.108 4.379 15.668 1.00 89.31 103 GLN A CA 1
ATOM 826 C C . GLN A 1 103 ? -13.589 3.628 16.890 1.00 89.31 103 GLN A C 1
ATOM 828 O O . GLN A 1 103 ? -14.008 3.915 18.011 1.00 89.31 103 GLN A O 1
ATOM 833 N N . ILE A 1 104 ? -12.645 2.708 16.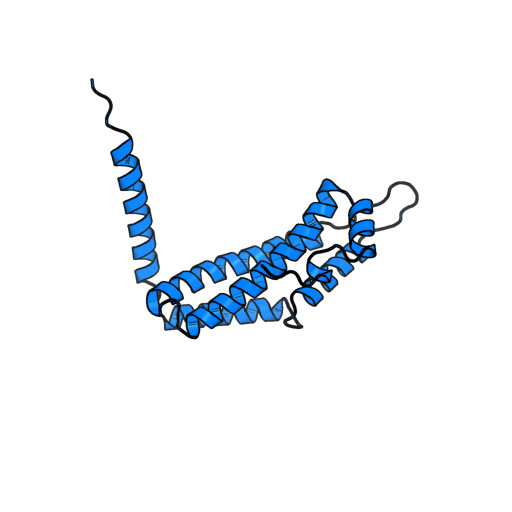690 1.00 89.38 104 ILE A N 1
ATOM 834 C CA . ILE A 1 104 ? -12.030 1.936 17.774 1.00 89.38 104 ILE A CA 1
ATOM 835 C C . ILE A 1 104 ? -11.323 2.868 18.764 1.00 89.38 104 ILE A C 1
ATOM 837 O O . ILE A 1 104 ? -11.466 2.691 19.972 1.00 89.38 104 ILE A O 1
ATOM 841 N N . LEU A 1 105 ? -10.628 3.900 18.276 1.00 90.31 105 LEU A N 1
ATOM 842 C CA . LEU A 1 105 ? -9.995 4.915 19.117 1.00 90.31 105 LEU A CA 1
ATOM 843 C C . LEU A 1 105 ? -11.015 5.625 20.014 1.00 90.31 105 LEU A C 1
ATOM 845 O O . LEU A 1 105 ? -10.757 5.812 21.201 1.00 90.31 105 LEU A O 1
ATOM 849 N N . ASN A 1 106 ? -12.176 5.987 19.466 1.00 89.25 106 ASN A N 1
ATOM 850 C CA . ASN A 1 106 ? -13.240 6.643 20.225 1.00 89.25 106 ASN A CA 1
ATOM 851 C C . ASN A 1 106 ? -13.871 5.726 21.288 1.00 89.25 106 ASN A C 1
ATOM 853 O O . ASN A 1 106 ? -14.304 6.226 22.324 1.00 89.25 106 ASN A O 1
ATOM 857 N N . PHE A 1 107 ? -13.925 4.409 21.056 1.00 86.62 107 PHE A N 1
ATOM 858 C CA . PHE A 1 107 ? -14.476 3.445 22.017 1.00 86.62 107 PHE A CA 1
ATOM 859 C C . PHE A 1 107 ? -13.479 3.020 23.097 1.00 86.62 107 PHE A C 1
ATOM 861 O O . PHE A 1 107 ? -13.824 2.997 24.277 1.00 86.62 107 PHE A O 1
ATOM 868 N N . CYS A 1 108 ? -12.262 2.661 22.696 1.00 86.38 108 CYS A N 1
ATOM 869 C CA . CYS A 1 108 ? -11.299 1.969 23.555 1.00 86.38 108 CYS A CA 1
ATOM 870 C C . CYS A 1 108 ? -10.114 2.849 23.973 1.00 86.38 108 CYS A C 1
ATOM 872 O O . CYS A 1 108 ? -9.343 2.479 24.861 1.00 86.38 108 CYS A O 1
ATOM 874 N N . GLY A 1 109 ? -9.937 4.008 23.337 1.00 85.69 109 GLY A N 1
ATOM 875 C CA . GLY A 1 109 ? -8.774 4.863 23.535 1.00 85.69 109 GLY A CA 1
ATOM 876 C C . GLY A 1 109 ? -7.481 4.304 22.911 1.00 85.69 109 GLY A C 1
ATOM 877 O O . GLY A 1 109 ? -7.434 3.170 22.422 1.00 85.69 109 GLY A O 1
ATOM 878 N N . PRO A 1 110 ? -6.396 5.098 22.933 1.00 85.56 110 PRO A N 1
ATOM 879 C CA . PRO A 1 110 ? -5.180 4.834 22.154 1.00 85.56 110 PRO A CA 1
ATOM 880 C C . PRO A 1 110 ? -4.285 3.716 22.710 1.00 85.56 110 PRO A C 1
ATOM 882 O O . PRO A 1 110 ? -3.364 3.269 22.032 1.00 85.56 110 PRO A O 1
ATOM 885 N N . ILE A 1 111 ? -4.506 3.278 23.953 1.00 88.31 111 ILE A N 1
ATOM 886 C CA . ILE A 1 111 ? -3.654 2.277 24.625 1.00 88.31 111 ILE A CA 1
ATOM 887 C C . ILE A 1 111 ? -4.203 0.851 24.433 1.00 88.31 111 ILE A C 1
ATOM 889 O O . ILE A 1 111 ? -3.494 -0.113 24.708 1.00 88.31 111 ILE A O 1
ATOM 893 N N . SER A 1 112 ? -5.429 0.715 23.923 1.00 90.06 112 SER A N 1
ATOM 894 C CA . SER A 1 112 ? -6.107 -0.570 23.736 1.00 90.06 112 SER A CA 1
ATOM 895 C C . SER A 1 112 ? -5.447 -1.465 22.682 1.00 90.06 112 SER A C 1
ATOM 897 O O . SER A 1 112 ? -4.879 -0.986 21.694 1.00 90.06 112 SER A O 1
ATOM 899 N N . ASP A 1 113 ? -5.544 -2.781 22.877 1.00 91.00 113 ASP A N 1
ATOM 900 C CA . ASP A 1 113 ? -5.007 -3.772 21.939 1.00 91.00 113 ASP A CA 1
ATOM 901 C C . ASP A 1 113 ? -5.762 -3.748 20.606 1.00 91.00 113 ASP A C 1
ATOM 903 O O . ASP A 1 113 ? -5.167 -3.920 19.543 1.00 91.00 113 ASP A O 1
ATOM 907 N N . GLU A 1 114 ? -7.058 -3.444 20.644 1.00 88.94 114 GLU A N 1
ATOM 908 C CA . GLU A 1 114 ? -7.901 -3.254 19.471 1.00 88.94 114 GLU A CA 1
ATOM 909 C C . GLU A 1 114 ? -7.402 -2.090 18.613 1.00 88.94 114 GLU A C 1
ATOM 911 O O . GLU A 1 114 ? -7.250 -2.230 17.396 1.00 88.94 114 GLU A O 1
ATOM 916 N N . PHE A 1 115 ? -7.098 -0.948 19.240 1.00 91.12 115 PHE A N 1
ATOM 917 C CA . PHE A 1 115 ? -6.544 0.197 18.524 1.00 91.12 115 PHE A CA 1
ATOM 918 C C . PHE A 1 115 ? -5.152 -0.116 17.975 1.00 91.12 115 PHE A C 1
ATOM 920 O O . PHE A 1 115 ? -4.857 0.227 16.832 1.00 91.12 115 PHE A O 1
ATOM 927 N N . ARG A 1 116 ? -4.302 -0.813 18.740 1.00 91.88 116 ARG A N 1
ATOM 928 C CA . ARG A 1 116 ? -2.977 -1.250 18.267 1.00 91.88 116 ARG A CA 1
ATOM 929 C C . ARG A 1 116 ? -3.077 -2.182 17.062 1.00 91.88 116 ARG A C 1
ATOM 931 O O . ARG A 1 116 ? -2.306 -2.028 16.116 1.00 91.88 116 ARG A O 1
ATOM 938 N N . ALA A 1 117 ? -4.034 -3.108 17.067 1.00 89.75 117 ALA A N 1
ATOM 939 C CA . ALA A 1 117 ? -4.294 -3.991 15.938 1.00 89.75 117 ALA A CA 1
ATOM 940 C C . ALA A 1 117 ? -4.751 -3.200 14.702 1.00 89.75 117 ALA A C 1
ATOM 942 O O . ALA A 1 117 ? -4.210 -3.410 13.616 1.00 89.75 117 ALA A O 1
ATOM 943 N N . ALA A 1 118 ? -5.677 -2.250 14.870 1.00 92.12 118 ALA A N 1
ATOM 944 C CA . ALA A 1 118 ? -6.117 -1.363 13.792 1.00 92.12 118 ALA A CA 1
ATOM 945 C C . ALA A 1 118 ? -4.959 -0.524 13.233 1.00 92.12 118 ALA A C 1
ATOM 947 O O . ALA A 1 118 ? -4.763 -0.445 12.020 1.00 92.12 118 ALA A O 1
ATOM 948 N N . ASN A 1 119 ? -4.137 0.030 14.124 1.00 93.00 119 ASN A N 1
ATOM 949 C CA . ASN A 1 119 ? -2.969 0.820 13.767 1.00 93.00 119 ASN A CA 1
ATOM 950 C C . ASN A 1 119 ? -1.932 -0.002 12.994 1.00 93.00 119 ASN A C 1
ATOM 952 O O . ASN A 1 119 ? -1.356 0.490 12.033 1.00 93.00 119 ASN A O 1
ATOM 956 N N . SER A 1 120 ? -1.724 -1.270 13.359 1.00 91.94 120 SER A N 1
ATOM 957 C CA . SER A 1 120 ? -0.813 -2.153 12.626 1.00 91.94 120 SER A CA 1
ATOM 958 C C . SER A 1 120 ? -1.261 -2.391 11.181 1.00 91.94 120 SER A C 1
ATOM 960 O O . SER A 1 120 ? -0.409 -2.451 10.298 1.00 91.94 120 SER A O 1
ATOM 962 N N . VAL A 1 121 ? -2.567 -2.540 10.935 1.00 92.69 121 VAL A N 1
ATOM 963 C CA . VAL A 1 121 ? -3.117 -2.696 9.575 1.00 92.69 121 VAL A CA 1
ATOM 964 C C . VAL A 1 121 ? -2.957 -1.392 8.790 1.00 92.69 121 VAL A C 1
ATOM 966 O O . VAL A 1 121 ? -2.499 -1.408 7.651 1.00 92.69 121 VAL A O 1
ATOM 969 N N . SER A 1 122 ? -3.253 -0.256 9.426 1.00 93.69 122 SER A N 1
ATOM 970 C CA . SER A 1 122 ? -3.106 1.075 8.826 1.00 93.69 122 SER A CA 1
ATOM 971 C C . SER A 1 122 ? -1.655 1.379 8.427 1.00 93.69 122 SER A C 1
ATOM 973 O O . SER A 1 122 ? -1.403 1.784 7.294 1.00 93.69 122 SER A O 1
ATOM 975 N N . LEU A 1 123 ? -0.684 1.094 9.304 1.00 93.25 123 LEU A N 1
ATOM 976 C CA . LEU A 1 123 ? 0.748 1.275 9.027 1.00 93.25 123 LEU A CA 1
ATOM 977 C C . LEU A 1 123 ? 1.236 0.378 7.886 1.00 93.25 123 LEU A C 1
ATOM 979 O O . LEU A 1 123 ? 2.001 0.823 7.030 1.00 93.25 123 LEU A O 1
ATOM 983 N N . PHE A 1 124 ? 0.777 -0.877 7.848 1.00 93.19 124 PHE A N 1
ATOM 984 C CA . PHE A 1 124 ? 1.099 -1.790 6.754 1.00 93.19 124 PHE A CA 1
ATOM 985 C C . PHE A 1 124 ? 0.632 -1.220 5.412 1.00 93.19 124 PHE A C 1
ATOM 987 O O . PHE A 1 124 ? 1.430 -1.083 4.487 1.00 93.19 124 PHE A O 1
ATOM 994 N N . LEU A 1 125 ? -0.648 -0.851 5.321 1.00 94.38 125 LEU A N 1
ATOM 995 C CA . LEU A 1 125 ? -1.241 -0.328 4.092 1.00 94.38 125 LEU A CA 1
ATOM 996 C C . LEU A 1 125 ? -0.607 1.010 3.686 1.00 94.38 125 LEU A C 1
ATOM 998 O O . LEU A 1 125 ? -0.295 1.196 2.516 1.00 94.38 125 LEU A O 1
ATOM 1002 N N . SER A 1 126 ? -0.337 1.895 4.649 1.00 95.06 126 SER A N 1
ATOM 1003 C CA . SER A 1 126 ? 0.356 3.172 4.414 1.00 95.06 126 SER A CA 1
ATOM 1004 C C . SER A 1 126 ? 1.763 2.964 3.854 1.00 95.06 126 SER A C 1
ATOM 1006 O O . SER A 1 126 ? 2.161 3.642 2.911 1.00 95.06 126 SER A O 1
ATOM 1008 N N . THR A 1 127 ? 2.500 1.981 4.379 1.00 94.75 127 THR A N 1
ATOM 1009 C CA . THR A 1 127 ? 3.832 1.630 3.864 1.00 94.75 127 THR A CA 1
ATOM 1010 C C . THR A 1 127 ? 3.753 1.117 2.424 1.00 94.75 127 THR A C 1
ATOM 1012 O O . THR A 1 127 ? 4.556 1.519 1.586 1.00 94.75 127 THR A O 1
ATOM 1015 N N . VAL A 1 128 ? 2.773 0.259 2.111 1.00 94.69 128 VAL A N 1
ATOM 1016 C CA . VAL A 1 128 ? 2.558 -0.234 0.739 1.00 94.69 128 VAL A CA 1
ATOM 1017 C C . VAL A 1 128 ? 2.232 0.914 -0.217 1.00 94.69 128 VAL A C 1
ATOM 1019 O O . VAL A 1 128 ? 2.796 0.965 -1.307 1.00 94.69 128 VAL A O 1
ATOM 1022 N N . VAL A 1 129 ? 1.352 1.836 0.183 1.00 95.25 129 VAL A N 1
ATOM 1023 C CA . VAL A 1 129 ? 1.015 3.021 -0.619 1.00 95.25 129 VAL A CA 1
ATOM 1024 C C . VAL A 1 129 ? 2.265 3.848 -0.898 1.00 95.25 129 VAL A C 1
ATOM 1026 O O . VAL A 1 129 ? 2.552 4.098 -2.061 1.00 95.25 129 VAL A O 1
ATOM 1029 N N . ALA A 1 130 ? 3.056 4.182 0.125 1.00 94.94 130 ALA A N 1
ATOM 1030 C CA . ALA A 1 130 ? 4.264 4.990 -0.045 1.00 94.94 130 ALA A CA 1
ATOM 1031 C C . ALA A 1 130 ? 5.271 4.354 -1.020 1.00 94.94 130 ALA A C 1
ATOM 1033 O O . ALA A 1 130 ? 5.883 5.037 -1.836 1.00 94.94 130 ALA A O 1
ATOM 1034 N N . TYR A 1 131 ? 5.425 3.028 -0.974 1.00 95.88 131 TYR A N 1
ATOM 1035 C CA . TYR A 1 131 ? 6.269 2.301 -1.924 1.00 95.88 131 TYR A CA 1
ATOM 1036 C C . TYR A 1 131 ? 5.748 2.360 -3.362 1.00 95.88 131 TYR A C 1
ATOM 1038 O O . TYR A 1 131 ? 6.541 2.483 -4.293 1.00 95.88 131 TYR A O 1
ATOM 1046 N N . LEU A 1 132 ? 4.431 2.254 -3.553 1.00 95.06 132 LEU A N 1
ATOM 1047 C CA . LEU A 1 132 ? 3.818 2.364 -4.876 1.00 95.06 132 LEU A CA 1
ATOM 1048 C C . LEU A 1 132 ? 3.874 3.804 -5.403 1.00 95.06 132 LEU A C 1
ATOM 1050 O O . LEU A 1 132 ? 4.124 3.984 -6.590 1.00 95.06 132 LEU A O 1
ATOM 1054 N N . GLU A 1 133 ? 3.704 4.805 -4.538 1.00 94.69 133 GLU A N 1
ATOM 1055 C CA . GLU A 1 133 ? 3.826 6.228 -4.878 1.00 94.69 133 GLU A CA 1
ATOM 1056 C C . GLU A 1 133 ? 5.243 6.591 -5.334 1.00 94.69 133 GLU A C 1
ATOM 1058 O O . GLU A 1 133 ? 5.392 7.318 -6.312 1.00 94.69 133 GLU A O 1
ATOM 1063 N N . ASP A 1 134 ? 6.282 6.061 -4.681 1.00 94.50 134 ASP A N 1
ATOM 1064 C CA . ASP A 1 134 ? 7.683 6.266 -5.081 1.00 94.50 134 ASP A CA 1
ATOM 1065 C C . ASP A 1 134 ? 7.944 5.748 -6.508 1.00 94.50 134 ASP A C 1
ATOM 1067 O O . ASP A 1 134 ? 8.523 6.438 -7.351 1.00 94.50 134 ASP A O 1
ATOM 1071 N N . ILE A 1 135 ? 7.428 4.554 -6.821 1.00 92.69 135 ILE A N 1
ATOM 1072 C CA . ILE A 1 135 ? 7.511 3.966 -8.164 1.00 92.69 135 ILE A CA 1
ATOM 1073 C C . ILE A 1 135 ? 6.705 4.795 -9.174 1.00 92.69 135 ILE A C 1
ATOM 1075 O O . ILE A 1 135 ? 7.223 5.133 -10.239 1.00 92.69 135 ILE A O 1
ATOM 1079 N N . ASP A 1 136 ? 5.450 5.122 -8.859 1.00 92.81 136 ASP A N 1
ATOM 1080 C CA . ASP A 1 136 ? 4.552 5.883 -9.736 1.00 92.81 136 ASP A CA 1
ATOM 1081 C C . ASP A 1 136 ? 5.123 7.279 -10.042 1.00 92.81 136 ASP A C 1
ATOM 1083 O O . ASP A 1 136 ? 5.117 7.713 -11.196 1.00 92.81 136 ASP A O 1
ATOM 1087 N N . TYR A 1 137 ? 5.719 7.938 -9.044 1.00 92.38 137 TYR A N 1
ATOM 1088 C CA . TYR A 1 137 ? 6.408 9.215 -9.199 1.00 92.38 137 TYR A CA 1
ATOM 1089 C C . TYR A 1 137 ? 7.565 9.119 -10.199 1.00 92.38 137 TYR A C 1
ATOM 1091 O O . TYR A 1 137 ? 7.644 9.929 -11.128 1.00 92.38 137 TYR A O 1
ATOM 1099 N N . LEU A 1 138 ? 8.438 8.118 -10.054 1.00 91.06 138 LEU A N 1
ATOM 1100 C CA . LEU A 1 138 ? 9.580 7.928 -10.953 1.00 91.06 138 LEU A CA 1
ATOM 1101 C C . LEU A 1 138 ? 9.142 7.594 -12.380 1.00 91.06 138 LEU A C 1
ATOM 1103 O O . LEU A 1 138 ? 9.715 8.132 -13.328 1.00 91.06 138 LEU A O 1
ATOM 1107 N N . ILE A 1 139 ? 8.094 6.781 -12.546 1.00 89.38 139 ILE A N 1
ATOM 1108 C CA . ILE A 1 139 ? 7.522 6.472 -13.863 1.00 89.38 139 ILE A CA 1
ATOM 1109 C C . ILE A 1 139 ? 7.007 7.745 -14.546 1.00 89.38 139 ILE A C 1
ATOM 1111 O O . ILE A 1 139 ? 7.318 7.977 -15.714 1.00 89.38 139 ILE A O 1
ATOM 1115 N N . HIS A 1 140 ? 6.239 8.580 -13.841 1.00 87.12 140 HIS A N 1
ATOM 1116 C CA . HIS A 1 140 ? 5.599 9.754 -14.441 1.00 87.12 140 HIS A CA 1
ATOM 1117 C C . HIS A 1 140 ? 6.557 10.926 -14.683 1.00 87.12 140 HIS A C 1
ATOM 1119 O O . HIS A 1 140 ? 6.419 11.621 -15.690 1.00 87.12 140 HIS A O 1
ATOM 1125 N N . TRP A 1 141 ? 7.513 11.164 -13.780 1.00 85.94 141 TRP A N 1
ATOM 1126 C CA . TRP A 1 141 ? 8.413 12.321 -13.864 1.00 85.94 141 TRP A CA 1
ATOM 1127 C C . TRP A 1 141 ? 9.744 12.014 -14.544 1.00 85.94 141 TRP A C 1
ATOM 1129 O O . TRP A 1 141 ? 10.240 12.837 -15.312 1.00 85.94 141 TRP A O 1
ATOM 1139 N N . GLY A 1 142 ? 10.328 10.852 -14.258 1.00 80.31 142 GLY A N 1
ATOM 1140 C CA . GLY A 1 142 ? 11.636 10.448 -14.773 1.00 80.31 142 GLY A CA 1
ATOM 1141 C C . GLY A 1 142 ? 11.573 9.455 -15.938 1.00 80.31 142 GLY A C 1
ATOM 1142 O O . GLY A 1 142 ? 12.560 9.253 -16.650 1.00 80.31 142 GLY A O 1
ATOM 1143 N N . GLY A 1 143 ? 10.408 8.845 -16.164 1.00 85.19 143 GLY A N 1
ATOM 1144 C CA . GLY A 1 143 ? 10.235 7.790 -17.152 1.00 85.19 143 GLY A CA 1
ATOM 1145 C C . GLY A 1 143 ? 10.945 6.490 -16.764 1.00 85.19 143 GLY A C 1
ATOM 1146 O O . GLY A 1 143 ? 11.525 6.341 -15.688 1.00 85.19 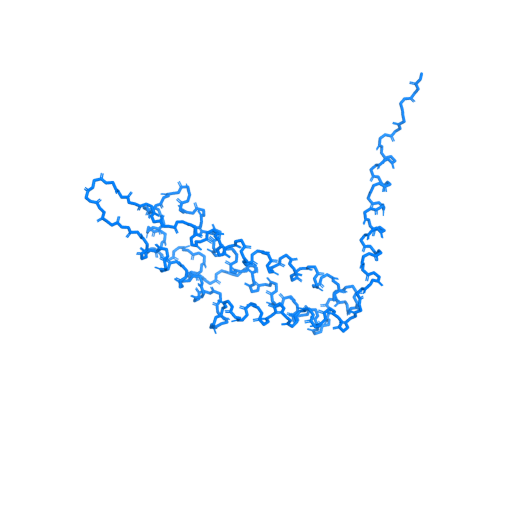143 GLY A O 1
ATOM 1147 N N . VAL A 1 144 ? 10.926 5.526 -17.689 1.00 85.31 144 VAL A N 1
ATOM 1148 C CA . VAL A 1 144 ? 11.528 4.196 -17.483 1.00 85.31 144 VAL A CA 1
ATOM 1149 C C . VAL A 1 144 ? 13.029 4.284 -17.178 1.00 85.31 144 VAL A C 1
ATOM 1151 O O . VAL A 1 144 ? 13.535 3.496 -16.385 1.00 85.31 144 VAL A O 1
ATOM 1154 N N . SER A 1 145 ? 13.747 5.247 -17.764 1.00 86.31 145 SER A N 1
ATOM 1155 C CA . SER A 1 145 ? 15.194 5.406 -17.569 1.00 86.31 145 SER A CA 1
ATOM 1156 C C . SER A 1 145 ? 15.566 5.734 -16.121 1.00 86.31 145 SER A C 1
ATOM 1158 O O . SER A 1 145 ? 16.411 5.049 -15.549 1.00 86.31 145 SER A O 1
ATOM 1160 N N . GLU A 1 146 ? 14.925 6.737 -15.515 1.00 88.31 146 GLU A N 1
ATOM 1161 C CA . GLU A 1 146 ? 15.178 7.112 -14.115 1.00 88.31 146 GLU A CA 1
ATOM 1162 C C . GLU A 1 146 ? 14.734 6.010 -13.155 1.00 88.31 146 GLU A C 1
ATOM 1164 O O . GLU A 1 146 ? 15.450 5.678 -12.213 1.00 88.31 146 GLU A O 1
ATOM 1169 N N . LEU A 1 147 ? 13.597 5.367 -13.439 1.00 89.19 147 LEU A N 1
ATOM 1170 C CA . LEU A 1 147 ? 13.141 4.222 -12.658 1.00 89.19 147 LEU A CA 1
ATOM 1171 C C . LEU A 1 147 ? 14.161 3.070 -12.683 1.00 89.19 147 LEU A C 1
ATOM 1173 O O . LEU A 1 147 ? 14.444 2.470 -11.646 1.00 89.19 147 LEU A O 1
ATOM 1177 N N . CYS A 1 148 ? 14.747 2.772 -13.847 1.00 87.19 148 CYS A N 1
ATOM 1178 C CA . CYS A 1 148 ? 15.804 1.769 -13.982 1.00 87.19 148 CYS A CA 1
ATOM 1179 C C . CYS A 1 148 ? 17.057 2.143 -13.181 1.00 87.19 148 CYS A C 1
ATOM 1181 O O . CYS A 1 148 ? 17.619 1.277 -12.506 1.00 87.19 148 CYS A O 1
ATOM 1183 N N . ILE A 1 149 ? 17.484 3.411 -13.232 1.00 89.00 149 ILE A N 1
ATOM 1184 C CA . ILE A 1 149 ? 18.631 3.906 -12.457 1.00 89.00 149 ILE A CA 1
ATOM 1185 C C . ILE A 1 149 ? 18.352 3.733 -10.963 1.00 89.00 149 ILE A C 1
ATOM 1187 O O . ILE A 1 149 ? 19.125 3.050 -10.287 1.00 89.00 149 ILE A O 1
ATOM 1191 N N . ALA A 1 150 ? 17.224 4.252 -10.474 1.00 90.19 150 ALA A N 1
ATOM 1192 C CA . ALA A 1 150 ? 16.827 4.160 -9.072 1.00 90.19 150 ALA A CA 1
ATOM 1193 C C . ALA A 1 150 ? 16.758 2.702 -8.591 1.00 90.19 150 ALA A C 1
ATOM 1195 O O . ALA A 1 150 ? 17.318 2.365 -7.547 1.00 90.19 150 ALA A O 1
ATOM 1196 N N . HIS A 1 151 ? 16.154 1.809 -9.382 1.00 90.88 151 HIS A N 1
ATOM 1197 C CA . HIS A 1 151 ? 16.092 0.385 -9.059 1.00 90.88 151 HIS A CA 1
ATOM 1198 C C . HIS A 1 151 ? 17.485 -0.259 -8.986 1.00 90.88 151 HIS A C 1
ATOM 1200 O O . HIS A 1 151 ? 17.770 -1.010 -8.051 1.00 90.88 151 HIS A O 1
ATOM 1206 N N . SER A 1 152 ? 18.359 0.019 -9.962 1.00 88.69 152 SER A N 1
ATOM 1207 C CA . SER A 1 152 ? 19.712 -0.557 -10.027 1.00 88.69 152 SER A CA 1
ATOM 1208 C C . SER A 1 152 ? 20.628 -0.076 -8.899 1.00 88.69 152 SER A C 1
ATOM 1210 O O . SER A 1 152 ? 21.483 -0.830 -8.436 1.00 88.69 152 SER A O 1
ATOM 1212 N N . SER A 1 153 ? 20.404 1.146 -8.420 1.00 92.06 153 SER A N 1
ATOM 1213 C CA . SER A 1 153 ? 21.132 1.754 -7.306 1.00 92.06 153 SER A CA 1
ATOM 1214 C C . SER A 1 153 ? 20.571 1.363 -5.934 1.00 92.06 153 SER A C 1
ATOM 1216 O O . SER A 1 153 ? 21.120 1.775 -4.913 1.00 92.06 153 SER A O 1
ATOM 1218 N N . GLY A 1 154 ? 19.489 0.575 -5.876 1.00 90.94 154 GLY A N 1
ATOM 1219 C CA . GLY A 1 154 ? 18.836 0.222 -4.614 1.00 90.94 154 GLY A CA 1
ATOM 1220 C C . GLY A 1 154 ? 18.158 1.420 -3.941 1.00 90.94 154 GLY A C 1
ATOM 1221 O O . GLY A 1 154 ? 18.093 1.490 -2.711 1.00 90.94 154 GLY A O 1
ATOM 1222 N N . GLU A 1 155 ? 17.741 2.420 -4.722 1.00 91.31 155 GLU A N 1
ATOM 1223 C CA . GLU A 1 155 ? 17.287 3.702 -4.194 1.00 91.31 155 GLU A CA 1
ATOM 1224 C C . GLU A 1 155 ? 15.798 3.772 -3.879 1.00 91.31 155 GLU A C 1
ATOM 1226 O O . GLU A 1 155 ? 15.423 4.648 -3.093 1.00 91.31 155 GLU A O 1
ATOM 1231 N N . LEU A 1 156 ? 15.005 2.830 -4.397 1.00 90.56 156 LEU A N 1
ATOM 1232 C CA . LEU A 1 156 ? 13.560 2.776 -4.186 1.00 90.56 156 LEU A CA 1
ATOM 1233 C C . LEU A 1 156 ? 13.229 2.524 -2.713 1.00 90.56 156 LEU A C 1
ATOM 1235 O O . LEU A 1 156 ? 13.891 1.739 -2.022 1.00 90.56 156 LEU A O 1
ATOM 1239 N N . MET A 1 157 ? 12.165 3.159 -2.225 1.00 91.50 157 MET A N 1
ATOM 1240 C CA . MET A 1 157 ? 11.772 3.098 -0.814 1.00 91.50 157 MET A CA 1
ATOM 1241 C C . MET A 1 157 ? 11.587 1.661 -0.313 1.00 91.50 157 MET A C 1
ATOM 1243 O O . MET A 1 157 ? 12.022 1.335 0.800 1.00 91.50 157 MET A O 1
ATOM 1247 N N . TYR A 1 158 ? 10.998 0.790 -1.140 1.00 89.88 158 TYR A N 1
ATOM 1248 C CA . TYR A 1 158 ? 10.776 -0.609 -0.775 1.00 89.88 158 TYR A CA 1
ATOM 1249 C C . TYR A 1 158 ? 12.085 -1.395 -0.635 1.00 89.88 158 TYR A C 1
ATOM 1251 O O . TYR A 1 158 ? 12.177 -2.255 0.238 1.00 89.88 158 TYR A O 1
ATOM 1259 N N . GLN A 1 159 ? 13.126 -1.065 -1.407 1.00 87.69 159 GLN A N 1
ATOM 1260 C CA . GLN A 1 159 ? 14.446 -1.707 -1.321 1.00 87.69 159 GLN A CA 1
ATOM 1261 C C . GLN A 1 159 ? 15.186 -1.295 -0.038 1.00 87.69 159 GLN A C 1
ATOM 1263 O O . GLN A 1 159 ? 15.911 -2.092 0.555 1.00 87.69 159 GLN A O 1
ATOM 1268 N N . LYS A 1 160 ? 14.946 -0.068 0.438 1.00 87.44 160 LYS A N 1
ATOM 1269 C CA . LYS A 1 160 ? 15.532 0.483 1.672 1.00 87.44 160 LYS A CA 1
ATOM 1270 C C . LYS A 1 160 ? 14.765 0.127 2.950 1.00 87.44 160 LYS A C 1
ATOM 1272 O O . LYS A 1 160 ? 15.217 0.487 4.035 1.00 87.44 160 LYS A O 1
ATOM 1277 N N . ASN A 1 161 ? 13.623 -0.563 2.847 1.00 83.81 161 ASN A N 1
ATOM 1278 C CA . ASN A 1 161 ? 12.738 -0.880 3.980 1.00 83.81 161 ASN A CA 1
ATOM 1279 C C . ASN A 1 161 ? 12.319 0.373 4.773 1.00 83.81 161 ASN A C 1
ATOM 1281 O O . ASN A 1 161 ? 12.206 0.340 6.001 1.00 83.81 161 ASN A O 1
ATOM 1285 N N . LEU A 1 162 ? 12.127 1.501 4.080 1.00 79.56 162 LEU A N 1
ATOM 1286 C CA . LEU A 1 162 ? 11.642 2.724 4.716 1.00 79.56 162 LEU A CA 1
ATOM 1287 C C . LEU A 1 162 ? 10.180 2.508 5.109 1.00 79.56 162 LEU A C 1
ATOM 1289 O O . LEU A 1 162 ? 9.379 2.097 4.279 1.00 79.56 162 LEU A O 1
ATOM 1293 N N . ARG A 1 163 ? 9.829 2.721 6.374 1.00 78.69 163 ARG A N 1
ATOM 1294 C CA . ARG A 1 163 ? 8.450 2.568 6.859 1.00 78.69 163 ARG A CA 1
ATOM 1295 C C . ARG A 1 163 ? 7.902 3.937 7.217 1.00 78.69 163 ARG A C 1
ATOM 1297 O O . ARG A 1 163 ? 8.640 4.745 7.782 1.00 78.69 163 ARG A O 1
ATOM 1304 N N . VAL A 1 164 ? 6.643 4.167 6.863 1.00 71.25 164 VAL A N 1
ATOM 1305 C CA . VAL A 1 164 ? 5.900 5.401 7.156 1.00 71.25 164 VAL A CA 1
ATOM 1306 C C . VAL A 1 164 ? 4.981 5.159 8.342 1.00 71.25 164 VAL A C 1
ATOM 1308 O O . VAL A 1 164 ? 4.378 4.061 8.393 1.00 71.25 164 VAL A O 1
#

Foldseek 3Di:
DDDDDPPVVVVVVVVVVVVVVVVVLVPDDPVNLLVLLVVLVVVVCVQVVPLALLVSLVVLVVVQVVQWDDDPPDTDLGDLCSLVVVLVVLVVSLVSLVSSLVSNCVVPNCVDPSNVSSVVSNQSSVQSNQQSVQLSCCCVPVNPVSSVVCVVVLNGCSSVVPTD

pLDDT: mean 83.37, std 13.63, range [43.19, 95.88]

Sequence (164 aa):
MSRPPTHKTNEAKLQAVREKNQRHYAKSDLPGCLLALKGIKDEMLSLTDDREPQKFVEDKFLQYVKSIKYTNDRGDNGDVTIISNTMLKVQDILNHTIRVQDQILNFCGPISDEFRAANSVSLFLSTVVAYLEDIDYLIHWGGVSELCIAHSSGELMYQKNLRV